Protein AF-A0A2V8MT86-F1 (afdb_monomer)

pLDDT: mean 89.49, std 10.14, range [51.97, 96.75]

Mean predicted aligned error: 4.84 Å

Secondary structure (DSSP, 8-state):
-EEEEETTEEEEE-----S---B-TTS-B------HHHHHHTT-EEEGGGTEEE-TT--SS----

Foldseek 3Di:
DDWDDDPNRIDDDDDDDDPAPFADPVRHGDPDDDDPVSCVVQVWDDDVVVRDIDNVVGDPDDDDD

Radius of gyration: 13.17 Å; Cα contacts (8 Å, |Δi|>4): 60; chains: 1; bounding box: 26×32×30 Å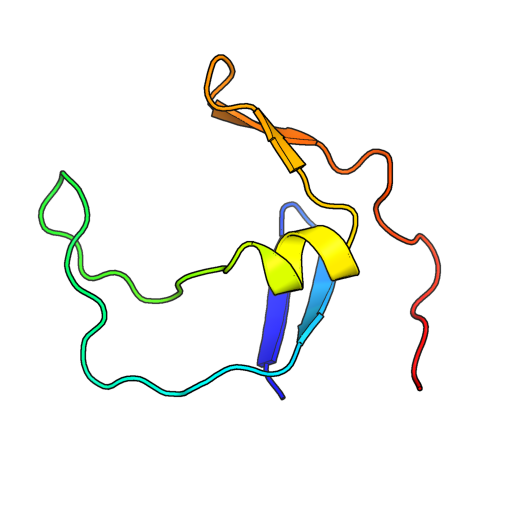

Sequence (65 aa):
MLHAEIEGHAITTLALVIDEIGTDENGTAIEILFGALAMQQWGIRPIPDEERLDLTHYPEEFIEF

Solvent-accessible surface area (backbone atoms only — not comparable to full-atom values): 4485 Å² total; per-residue (Å²): 122,44,78,49,71,56,96,90,43,80,46,74,45,87,71,83,91,68,98,74,82,51,59,49,99,85,67,47,72,51,88,77,84,87,49,71,68,61,29,58,76,46,32,41,41,81,39,76,97,71,76,42,74,44,56,89,57,40,70,91,63,89,82,83,129

Structure (mmCIF, N/CA/C/O backbone):
data_AF-A0A2V8MT86-F1
#
_entry.id   AF-A0A2V8MT86-F1
#
loop_
_atom_site.group_PDB
_atom_site.id
_atom_site.type_symbol
_atom_site.label_atom_id
_atom_site.label_alt_id
_atom_site.label_comp_id
_atom_site.label_asym_id
_atom_site.label_entity_id
_atom_site.label_seq_id
_atom_site.pdbx_PDB_ins_code
_atom_site.Cartn_x
_atom_site.Cartn_y
_atom_site.Cartn_z
_atom_site.occupancy
_atom_site.B_iso_or_equiv
_atom_site.auth_seq_id
_atom_site.auth_comp_id
_atom_site.auth_asym_id
_atom_site.auth_atom_id
_atom_site.pdbx_PDB_model_num
ATOM 1 N N . MET A 1 1 ? -0.884 -11.831 7.214 1.00 84.44 1 MET A N 1
ATOM 2 C CA . MET A 1 1 ? -0.552 -11.441 5.830 1.00 84.44 1 MET A CA 1
ATOM 3 C C . MET A 1 1 ? -1.800 -10.840 5.218 1.00 84.44 1 MET A C 1
ATOM 5 O O . MET A 1 1 ? -2.865 -11.415 5.411 1.00 84.44 1 MET A O 1
ATOM 9 N 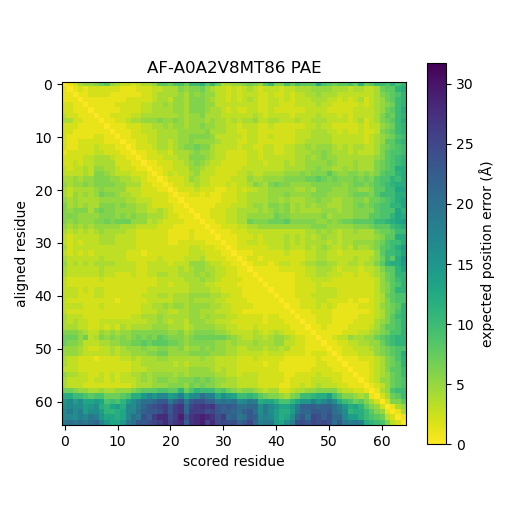N . LEU A 1 2 ? -1.681 -9.676 4.582 1.00 89.56 2 LEU A N 1
ATOM 10 C CA . LEU A 1 2 ? -2.750 -9.036 3.818 1.00 89.56 2 LEU A CA 1
ATOM 11 C C . LEU A 1 2 ? -2.565 -9.400 2.344 1.00 89.56 2 LEU A C 1
ATOM 13 O O . LEU A 1 2 ? -1.474 -9.210 1.805 1.00 89.56 2 LEU A O 1
ATOM 17 N N . HIS A 1 3 ? -3.629 -9.893 1.719 1.00 91.19 3 HIS A N 1
ATOM 18 C CA . HIS A 1 3 ? -3.718 -10.087 0.275 1.00 91.19 3 HIS A CA 1
ATOM 19 C C . HIS A 1 3 ? -4.681 -9.040 -0.274 1.00 91.19 3 HIS A C 1
ATOM 21 O O . HIS A 1 3 ? -5.783 -8.892 0.258 1.00 91.19 3 HIS A O 1
ATOM 27 N N . ALA A 1 4 ? -4.253 -8.298 -1.289 1.00 90.12 4 ALA A N 1
ATOM 28 C CA . ALA A 1 4 ? -5.031 -7.212 -1.869 1.00 90.12 4 ALA A CA 1
ATOM 29 C C . ALA A 1 4 ? -4.743 -7.078 -3.368 1.00 90.12 4 ALA A C 1
ATOM 31 O O . ALA A 1 4 ? -3.857 -7.740 -3.907 1.00 90.12 4 ALA A O 1
ATOM 32 N N . GLU A 1 5 ? -5.491 -6.207 -4.030 1.00 91.31 5 GLU A N 1
ATOM 33 C CA . GLU A 1 5 ? -5.328 -5.892 -5.444 1.00 91.31 5 GLU A CA 1
ATOM 34 C C . GLU A 1 5 ? -5.239 -4.373 -5.615 1.00 91.31 5 GLU A C 1
ATOM 36 O O . GLU A 1 5 ? -6.009 -3.633 -5.000 1.00 91.31 5 GLU A O 1
ATOM 41 N N . ILE A 1 6 ? -4.293 -3.912 -6.435 1.00 90.12 6 ILE A N 1
ATOM 42 C CA . ILE A 1 6 ? -4.126 -2.506 -6.814 1.00 90.12 6 ILE A CA 1
ATOM 43 C C . ILE A 1 6 ? -4.168 -2.434 -8.339 1.00 90.12 6 ILE A C 1
ATOM 45 O O . ILE A 1 6 ? -3.295 -2.984 -9.000 1.00 90.12 6 ILE A O 1
ATOM 49 N N . GLU A 1 7 ? -5.188 -1.782 -8.902 1.00 90.50 7 GLU A N 1
ATOM 50 C CA . GLU A 1 7 ? -5.372 -1.632 -10.359 1.00 90.50 7 GLU A CA 1
ATOM 51 C C . GLU A 1 7 ? -5.180 -2.953 -11.144 1.00 90.50 7 GLU A C 1
ATOM 53 O O . GLU A 1 7 ? -4.466 -3.003 -12.145 1.00 90.50 7 GLU A O 1
ATOM 58 N N . GLY A 1 8 ? -5.767 -4.058 -10.664 1.00 90.81 8 GLY A N 1
ATOM 59 C CA . GLY A 1 8 ? -5.641 -5.382 -11.290 1.00 90.81 8 GLY A CA 1
ATOM 60 C C . GLY A 1 8 ? -4.366 -6.163 -10.945 1.00 90.81 8 GLY A C 1
ATOM 61 O O . GLY A 1 8 ? -4.198 -7.284 -11.424 1.00 90.81 8 GLY A O 1
ATOM 62 N N . HIS A 1 9 ? -3.474 -5.611 -10.118 1.00 89.94 9 HIS A N 1
ATOM 63 C CA . HIS A 1 9 ? -2.214 -6.238 -9.721 1.00 89.94 9 HIS A CA 1
ATOM 64 C C . HIS A 1 9 ? -2.292 -6.775 -8.289 1.00 89.94 9 HIS A C 1
ATOM 66 O O . HIS A 1 9 ? -2.535 -6.031 -7.336 1.00 89.94 9 HIS A O 1
ATOM 72 N N . ALA A 1 10 ? -2.095 -8.085 -8.134 1.00 91.62 10 ALA A N 1
ATOM 73 C CA . ALA A 1 10 ? -2.222 -8.769 -6.853 1.00 91.62 10 ALA A CA 1
ATOM 74 C C . ALA A 1 10 ? -0.989 -8.563 -5.964 1.00 91.62 10 ALA A C 1
ATOM 76 O O . ALA A 1 10 ? 0.092 -9.061 -6.264 1.00 91.62 10 ALA A O 1
ATOM 77 N N . ILE A 1 11 ? -1.173 -7.930 -4.809 1.00 89.56 11 ILE A N 1
ATOM 78 C CA . ILE A 1 11 ? -0.108 -7.714 -3.831 1.00 89.56 11 ILE A CA 1
ATOM 79 C C . ILE A 1 11 ? -0.288 -8.592 -2.596 1.00 89.56 11 ILE A C 1
ATOM 81 O O . ILE A 1 11 ? -1.397 -8.939 -2.181 1.00 89.56 11 ILE A O 1
ATOM 85 N N . THR A 1 12 ? 0.833 -8.904 -1.954 1.00 91.19 12 THR A N 1
ATOM 86 C CA . THR A 1 12 ? 0.855 -9.519 -0.627 1.00 91.19 12 THR A CA 1
ATOM 87 C C . THR A 1 12 ? 1.806 -8.746 0.279 1.00 91.19 12 THR A C 1
ATOM 89 O O . THR A 1 12 ? 2.948 -8.476 -0.079 1.00 91.19 12 THR A O 1
ATOM 92 N N . THR A 1 13 ? 1.358 -8.351 1.468 1.00 88.94 13 THR A N 1
ATOM 93 C CA . THR A 1 13 ? 2.222 -7.611 2.397 1.00 88.94 13 THR A CA 1
ATOM 94 C C . THR A 1 13 ? 1.896 -7.900 3.857 1.00 88.94 13 THR A C 1
ATOM 96 O O . THR A 1 13 ? 0.841 -8.443 4.204 1.00 88.94 13 THR A O 1
ATOM 99 N N . LEU A 1 14 ? 2.826 -7.549 4.738 1.00 91.38 14 LEU A N 1
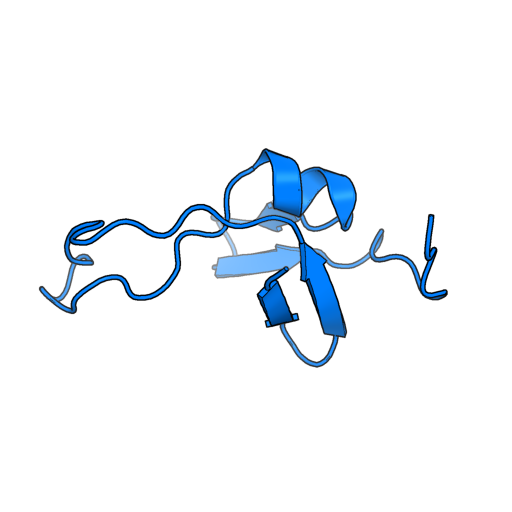ATOM 100 C CA . LEU A 1 14 ? 2.558 -7.485 6.166 1.00 91.38 14 LEU A CA 1
ATOM 101 C C . LEU A 1 14 ? 1.755 -6.215 6.452 1.00 91.38 14 LEU A C 1
ATOM 103 O O . LEU A 1 14 ? 2.118 -5.127 6.015 1.00 91.38 14 LEU A O 1
ATOM 107 N N . ALA A 1 15 ? 0.675 -6.362 7.210 1.00 92.06 15 ALA A N 1
ATOM 108 C CA . ALA A 1 15 ? -0.177 -5.257 7.618 1.00 92.06 15 ALA A CA 1
ATOM 109 C C . ALA A 1 15 ? -0.331 -5.255 9.138 1.00 92.06 15 ALA A C 1
ATOM 111 O O . ALA A 1 15 ? -0.324 -6.314 9.774 1.00 92.06 15 ALA A O 1
ATOM 112 N N . LEU A 1 16 ? -0.481 -4.060 9.701 1.00 92.88 16 LEU A N 1
ATOM 113 C CA . LEU A 1 16 ? -0.866 -3.868 11.091 1.00 92.88 16 LEU A CA 1
ATOM 114 C C . LEU A 1 16 ? -2.376 -3.633 11.146 1.00 92.88 16 LEU A C 1
ATOM 116 O O . LEU A 1 16 ? -2.895 -2.821 10.385 1.00 92.88 16 LEU A O 1
ATOM 120 N N . VAL A 1 17 ? -3.065 -4.330 12.049 1.00 92.25 17 VAL A N 1
ATOM 121 C CA . VAL A 1 17 ? -4.481 -4.064 12.328 1.00 92.25 17 VAL A CA 1
ATOM 122 C C . VAL A 1 17 ? 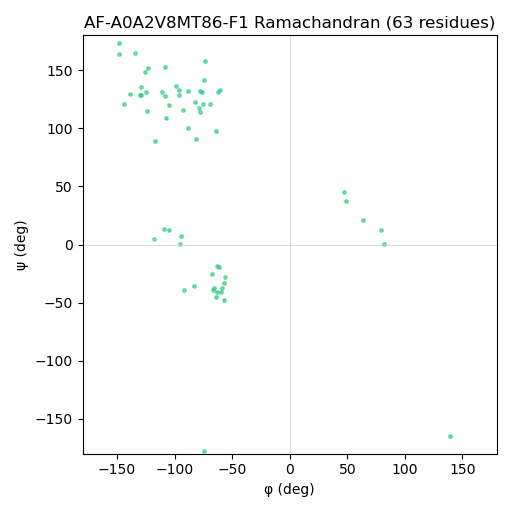-4.551 -2.895 13.302 1.00 92.25 17 VAL A C 1
ATOM 124 O O . VAL A 1 17 ? -3.945 -2.948 14.372 1.00 92.25 17 VAL A O 1
ATOM 127 N N . ILE A 1 18 ? -5.254 -1.840 12.904 1.00 92.94 18 ILE A N 1
ATOM 128 C CA . ILE A 1 18 ? -5.443 -0.613 13.678 1.00 92.94 18 ILE A CA 1
ATOM 129 C C . ILE A 1 18 ? -6.951 -0.385 13.786 1.00 92.94 18 ILE A C 1
ATOM 131 O O . ILE A 1 18 ? -7.640 -0.454 12.772 1.00 92.94 18 ILE A O 1
ATOM 135 N N . ASP A 1 19 ? -7.448 -0.125 14.997 1.00 93.75 19 ASP A N 1
ATOM 136 C CA . ASP A 1 19 ? -8.889 0.030 15.250 1.00 93.75 19 ASP A CA 1
ATOM 137 C C . ASP A 1 19 ? -9.479 1.264 14.547 1.00 93.75 19 ASP A C 1
ATOM 139 O O . ASP A 1 19 ? -10.599 1.218 14.045 1.00 93.75 19 ASP A O 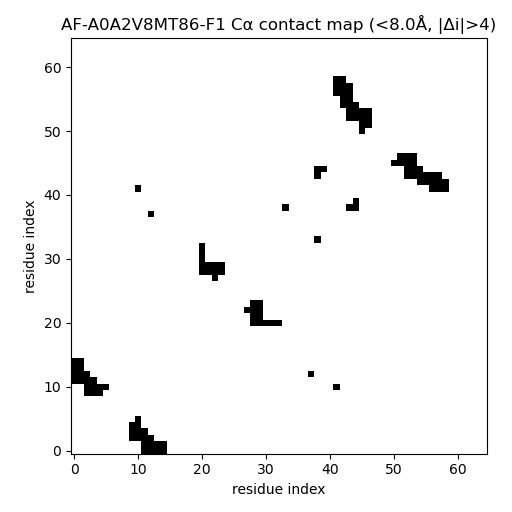1
ATOM 143 N N . GLU A 1 20 ? -8.719 2.362 14.487 1.00 94.62 20 GLU A N 1
ATOM 144 C CA . GLU A 1 20 ? -9.117 3.602 13.820 1.00 94.62 20 GLU A CA 1
ATOM 145 C C . GLU A 1 20 ? -7.903 4.263 13.154 1.00 94.62 20 GLU A C 1
ATOM 147 O O . GLU A 1 20 ? -6.915 4.590 13.814 1.00 94.62 20 GLU A O 1
ATOM 152 N N . ILE A 1 21 ? -7.973 4.453 11.834 1.00 94.50 21 ILE A N 1
ATOM 153 C CA . ILE A 1 21 ? -6.939 5.152 11.052 1.00 94.50 21 ILE A CA 1
ATOM 154 C C . ILE A 1 21 ? -7.268 6.649 10.947 1.00 94.50 21 ILE A C 1
ATOM 156 O O . ILE A 1 21 ? -6.376 7.492 11.034 1.00 94.50 21 ILE A O 1
ATOM 160 N N . GLY A 1 22 ? -8.549 6.974 10.767 1.00 95.75 22 GLY A N 1
ATOM 161 C CA . GLY A 1 22 ? -9.055 8.330 10.576 1.00 95.75 22 GLY A CA 1
ATOM 162 C C . GLY A 1 22 ? -10.137 8.382 9.499 1.00 95.75 22 GLY A C 1
ATOM 163 O O . GLY A 1 22 ? -10.682 7.353 9.095 1.00 95.75 22 GLY A O 1
ATOM 164 N N . THR A 1 23 ? -10.435 9.591 9.026 1.00 96.75 23 THR A N 1
ATOM 165 C CA . THR A 1 23 ? -11.378 9.834 7.927 1.00 96.75 23 THR A CA 1
ATOM 166 C C . THR A 1 23 ? -10.700 10.594 6.792 1.00 96.75 23 THR A C 1
ATOM 168 O O . THR A 1 23 ? -9.733 11.323 7.024 1.00 96.75 23 THR A O 1
ATOM 171 N N . ASP A 1 24 ? -11.179 10.386 5.569 1.00 93.75 24 ASP A N 1
ATOM 172 C CA . ASP A 1 24 ? -10.772 11.153 4.397 1.00 93.75 24 ASP A CA 1
ATOM 173 C C . ASP A 1 24 ? -11.387 12.567 4.395 1.00 93.75 24 ASP A C 1
ATOM 175 O O . ASP A 1 24 ? -12.101 12.976 5.314 1.00 93.75 24 ASP A O 1
ATOM 179 N N . GLU A 1 25 ? -11.118 13.330 3.338 1.00 94.06 25 GLU A N 1
ATOM 180 C CA . GLU A 1 25 ? -11.630 14.695 3.163 1.00 94.06 25 GLU A CA 1
ATOM 181 C C . GLU A 1 25 ? -13.165 14.801 3.096 1.00 94.06 25 GLU A C 1
ATOM 183 O O . GLU A 1 25 ? -13.719 15.869 3.356 1.00 94.06 25 GLU A O 1
ATOM 188 N N . ASN A 1 26 ? -13.857 13.697 2.804 1.00 96.00 26 ASN A N 1
ATOM 189 C CA . ASN A 1 26 ? -15.314 13.609 2.755 1.00 96.00 26 ASN A CA 1
ATOM 190 C C . ASN A 1 26 ? -15.915 13.100 4.079 1.00 96.00 26 ASN A C 1
ATOM 192 O O . ASN A 1 26 ? -17.136 12.971 4.192 1.00 96.00 26 ASN A O 1
ATOM 196 N N . GLY A 1 27 ? -15.081 12.821 5.089 1.00 96.00 27 GLY A N 1
ATOM 197 C CA . GLY A 1 27 ? -15.498 12.221 6.356 1.00 96.00 27 GLY A CA 1
ATOM 198 C C . GLY A 1 27 ? -15.715 10.706 6.279 1.00 96.00 27 GLY A C 1
ATOM 199 O O . GLY A 1 27 ? -16.281 10.124 7.208 1.00 96.00 27 GLY A O 1
ATOM 200 N N . THR A 1 28 ? -15.283 10.055 5.197 1.00 96.75 28 THR A N 1
ATOM 201 C CA . THR A 1 28 ? -15.365 8.600 5.028 1.00 96.75 28 THR A CA 1
ATOM 202 C C . THR A 1 28 ? -14.251 7.938 5.822 1.00 96.75 28 THR A C 1
ATOM 204 O O . THR A 1 28 ? -13.100 8.356 5.741 1.00 96.75 28 THR A O 1
ATOM 207 N N . ALA A 1 29 ? -14.569 6.903 6.599 1.00 96.75 29 ALA A N 1
ATOM 208 C CA . ALA A 1 29 ? -13.561 6.168 7.356 1.00 96.75 29 ALA A CA 1
ATOM 209 C C . ALA A 1 29 ? -12.520 5.532 6.422 1.00 96.75 29 ALA A C 1
ATOM 211 O O . ALA A 1 29 ? -12.871 4.891 5.432 1.00 96.75 29 ALA A O 1
ATOM 212 N N . ILE A 1 30 ? -11.239 5.692 6.756 1.00 95.31 30 ILE A N 1
ATOM 213 C CA . ILE A 1 30 ? -10.142 5.075 6.010 1.00 95.31 30 ILE A CA 1
ATOM 214 C C . ILE A 1 30 ? -10.057 3.604 6.416 1.00 95.31 30 ILE A C 1
ATOM 216 O O . ILE A 1 30 ? -9.721 3.289 7.557 1.00 95.31 30 ILE A O 1
ATOM 220 N N . GLU A 1 31 ? -10.335 2.706 5.474 1.00 92.00 31 GLU A N 1
ATOM 221 C CA . GLU A 1 31 ? -10.303 1.259 5.718 1.00 92.00 31 GLU A CA 1
ATOM 222 C C . GLU A 1 31 ? -8.887 0.680 5.608 1.00 92.00 31 GLU A C 1
ATOM 224 O O . GLU A 1 31 ? -8.519 -0.236 6.343 1.00 92.00 31 GLU A O 1
ATOM 229 N N . ILE A 1 32 ? -8.078 1.211 4.685 1.00 91.00 32 ILE A N 1
ATOM 230 C CA . ILE A 1 32 ? -6.718 0.741 4.415 1.00 91.00 32 ILE A CA 1
ATOM 231 C C . ILE A 1 32 ? -5.803 1.944 4.201 1.00 91.00 32 ILE A C 1
ATOM 233 O O . ILE A 1 32 ? -6.070 2.808 3.370 1.00 91.00 32 ILE A O 1
ATOM 237 N N . LEU A 1 33 ? -4.673 1.953 4.910 1.00 92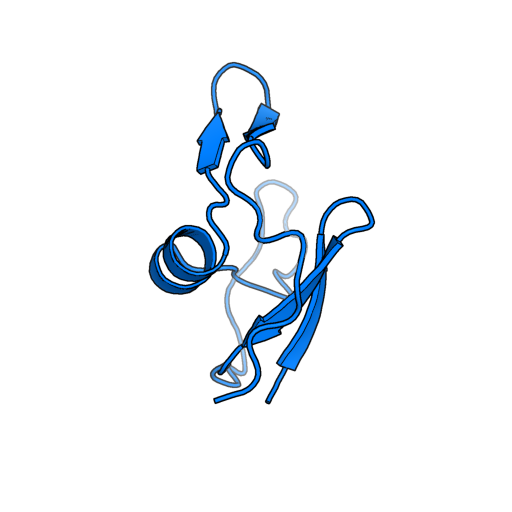.06 33 LEU A N 1
ATOM 238 C CA . LEU A 1 33 ? -3.567 2.871 4.661 1.00 92.06 33 LEU A CA 1
ATOM 239 C C . LEU A 1 33 ? -2.406 2.106 4.024 1.00 92.06 33 LEU A C 1
ATOM 241 O O . LEU A 1 33 ? -1.728 1.318 4.686 1.00 92.06 33 LEU A O 1
ATOM 245 N N . PHE A 1 34 ? -2.155 2.356 2.740 1.00 90.94 34 PHE A N 1
ATOM 246 C CA . PHE A 1 34 ? -1.037 1.738 2.034 1.00 90.94 34 PHE A CA 1
ATOM 247 C C . PHE A 1 34 ? 0.231 2.585 2.187 1.00 90.94 34 PHE A C 1
ATOM 249 O O . PHE A 1 34 ? 0.399 3.624 1.554 1.00 90.94 34 PHE A O 1
ATOM 256 N N . GLY A 1 35 ? 1.110 2.167 3.099 1.00 91.25 35 GLY A N 1
ATOM 257 C CA . GLY A 1 35 ? 2.303 2.929 3.467 1.00 91.25 35 GLY A CA 1
ATOM 258 C C . GLY A 1 35 ? 3.415 2.910 2.412 1.00 91.25 35 GLY A C 1
ATOM 259 O O . GLY A 1 35 ? 3.548 1.973 1.625 1.00 91.25 35 GLY A O 1
ATOM 260 N N . ALA A 1 36 ? 4.298 3.911 2.476 1.00 91.75 36 ALA A N 1
ATOM 261 C CA . ALA A 1 36 ? 5.403 4.091 1.529 1.00 91.75 36 ALA A CA 1
ATOM 262 C C . ALA A 1 36 ? 6.353 2.882 1.428 1.00 91.75 36 ALA A C 1
ATOM 264 O O . ALA A 1 36 ? 6.871 2.594 0.352 1.00 91.75 36 ALA A O 1
ATOM 265 N N . LEU A 1 37 ? 6.565 2.148 2.528 1.00 91.19 37 LEU A N 1
ATOM 266 C CA . LEU A 1 37 ? 7.410 0.950 2.522 1.00 91.19 37 LEU A CA 1
ATOM 267 C C . LEU A 1 37 ? 6.826 -0.150 1.628 1.00 91.19 37 LEU A C 1
ATOM 269 O O . LEU A 1 37 ? 7.552 -0.740 0.833 1.00 91.19 37 LEU A O 1
ATOM 273 N N . ALA A 1 38 ? 5.521 -0.405 1.740 1.00 90.88 38 ALA A N 1
ATOM 274 C CA . ALA A 1 38 ? 4.849 -1.402 0.917 1.00 90.88 38 ALA A CA 1
ATOM 275 C C . ALA A 1 38 ? 4.829 -0.967 -0.555 1.00 90.88 38 ALA A C 1
ATOM 277 O O . ALA A 1 38 ? 5.100 -1.778 -1.434 1.00 90.88 38 ALA A O 1
ATOM 278 N N . MET A 1 39 ? 4.609 0.325 -0.825 1.00 92.31 39 MET A N 1
ATOM 279 C CA . MET A 1 39 ? 4.705 0.876 -2.182 1.00 92.31 39 MET A CA 1
ATOM 280 C C . MET A 1 39 ? 6.086 0.624 -2.798 1.00 92.31 39 MET A C 1
ATOM 282 O O . MET A 1 39 ? 6.178 0.101 -3.905 1.00 92.31 39 MET A O 1
ATOM 286 N N . GLN A 1 40 ? 7.164 0.902 -2.057 1.00 91.25 40 GLN A N 1
ATOM 287 C CA . GLN A 1 40 ? 8.528 0.668 -2.530 1.00 91.25 40 GLN A CA 1
ATOM 288 C C . GLN A 1 40 ? 8.818 -0.818 -2.783 1.00 91.25 40 GLN A C 1
ATOM 290 O O . GLN A 1 40 ? 9.460 -1.143 -3.780 1.00 91.25 40 GLN A O 1
ATOM 295 N N . GLN A 1 41 ? 8.352 -1.714 -1.906 1.00 90.88 41 GLN A N 1
ATOM 296 C CA . GLN A 1 41 ? 8.511 -3.165 -2.081 1.00 90.88 41 GLN A CA 1
ATOM 297 C C . GLN A 1 41 ? 7.880 -3.662 -3.383 1.00 90.88 41 GLN A C 1
ATOM 299 O O . GLN A 1 41 ? 8.447 -4.525 -4.045 1.00 90.88 41 GLN A O 1
ATOM 304 N N . TRP A 1 42 ? 6.737 -3.088 -3.752 1.00 92.06 42 TRP A N 1
ATOM 305 C CA . TRP A 1 42 ? 5.980 -3.465 -4.942 1.00 92.06 42 TRP A CA 1
ATOM 306 C C . TRP A 1 42 ? 6.300 -2.610 -6.174 1.00 92.06 42 TRP A C 1
ATOM 308 O O . TRP A 1 42 ? 5.621 -2.734 -7.187 1.00 92.06 42 TRP A O 1
ATOM 318 N N . GLY A 1 43 ? 7.308 -1.731 -6.106 1.00 93.31 43 GLY A N 1
ATOM 319 C CA . GLY A 1 43 ? 7.665 -0.848 -7.222 1.00 93.31 43 GLY A CA 1
ATOM 320 C C . GLY A 1 43 ? 6.561 0.147 -7.605 1.00 93.31 43 GLY A C 1
ATOM 321 O O . GLY A 1 43 ? 6.563 0.663 -8.721 1.00 93.31 43 GLY A O 1
ATOM 322 N N . ILE A 1 44 ? 5.630 0.417 -6.686 1.00 94.56 44 ILE A N 1
ATOM 323 C CA . ILE A 1 44 ? 4.495 1.322 -6.867 1.00 94.56 44 ILE A CA 1
ATOM 324 C C . ILE A 1 44 ? 4.932 2.731 -6.489 1.00 94.56 44 ILE A C 1
ATOM 326 O O . ILE A 1 44 ? 5.503 2.957 -5.417 1.00 94.56 44 ILE A O 1
ATOM 330 N N . ARG A 1 45 ? 4.618 3.707 -7.338 1.00 94.81 45 ARG A N 1
ATOM 331 C CA . ARG A 1 45 ? 4.904 5.117 -7.068 1.00 94.81 45 ARG A CA 1
ATOM 332 C C . ARG A 1 45 ? 3.653 5.976 -7.266 1.00 94.81 45 ARG A C 1
ATOM 334 O O . ARG A 1 45 ? 3.066 5.922 -8.339 1.00 94.81 45 ARG A O 1
ATOM 341 N N . PRO A 1 46 ? 3.261 6.818 -6.295 1.00 93.88 46 PRO A N 1
ATOM 342 C CA . PRO A 1 46 ? 2.192 7.781 -6.519 1.00 93.88 46 PRO A CA 1
ATOM 343 C C . PRO A 1 46 ? 2.686 8.946 -7.387 1.00 93.88 46 PRO A C 1
ATOM 345 O O . PRO A 1 46 ? 3.811 9.429 -7.211 1.00 93.88 46 PRO A O 1
ATOM 348 N N . ILE A 1 47 ? 1.831 9.424 -8.291 1.00 95.31 47 ILE A N 1
ATOM 349 C CA . ILE A 1 47 ? 2.012 10.662 -9.057 1.00 95.31 47 ILE A CA 1
ATOM 350 C C . ILE A 1 47 ? 0.868 11.608 -8.662 1.00 95.31 47 ILE A C 1
ATOM 352 O O . ILE A 1 47 ? -0.192 11.567 -9.286 1.00 95.31 47 ILE A O 1
ATOM 356 N N . PRO A 1 48 ? 1.049 12.433 -7.611 1.00 91.81 48 PRO A N 1
ATOM 357 C CA . PRO A 1 48 ? -0.029 13.253 -7.053 1.00 91.81 48 PRO A CA 1
ATOM 358 C C . PRO A 1 48 ? -0.631 14.235 -8.057 1.00 91.81 48 PRO A C 1
ATOM 360 O O . PRO A 1 48 ? -1.846 14.356 -8.126 1.00 91.81 48 PRO A O 1
ATOM 363 N N . ASP A 1 49 ? 0.210 14.871 -8.876 1.00 95.50 49 ASP A N 1
ATOM 364 C CA . ASP A 1 49 ? -0.217 15.869 -9.867 1.00 95.50 49 ASP A CA 1
ATOM 365 C C . ASP A 1 49 ? -1.147 15.290 -10.946 1.00 95.50 49 ASP A C 1
ATOM 367 O O . ASP A 1 49 ? -1.831 16.035 -11.644 1.00 95.50 49 ASP A O 1
ATOM 371 N N . GLU A 1 50 ? -1.155 13.966 -11.098 1.00 95.62 50 GLU A N 1
ATOM 372 C CA . GLU A 1 50 ? -1.944 13.247 -12.096 1.00 95.62 50 GLU A CA 1
ATOM 373 C C . GLU A 1 50 ? -2.963 12.286 -11.473 1.00 95.62 50 GLU A C 1
ATOM 375 O O . GLU A 1 50 ? -3.603 11.533 -12.202 1.00 95.62 50 GLU A O 1
ATOM 380 N N . GLU A 1 51 ? -3.080 12.285 -10.140 1.00 91.81 51 GLU A N 1
ATOM 381 C CA . GLU A 1 51 ? -3.990 11.420 -9.379 1.00 91.81 51 GLU A CA 1
ATOM 382 C C . GLU A 1 51 ? -3.913 9.932 -9.786 1.00 91.81 51 GLU A C 1
ATOM 384 O O . GLU A 1 51 ? -4.920 9.226 -9.822 1.00 91.81 51 GLU A O 1
ATOM 389 N N . ARG A 1 52 ? -2.705 9.434 -10.097 1.00 94.81 52 ARG A N 1
ATOM 390 C CA . ARG A 1 52 ? -2.489 8.045 -10.543 1.00 94.81 52 ARG A CA 1
ATOM 391 C C . ARG A 1 52 ? -1.326 7.346 -9.858 1.00 94.81 52 ARG A C 1
ATOM 393 O O . ARG A 1 52 ? -0.435 7.979 -9.282 1.00 94.81 52 ARG A O 1
ATOM 400 N N . LEU A 1 53 ? -1.305 6.025 -9.999 1.00 94.81 53 LEU A N 1
ATOM 401 C CA . LEU A 1 53 ? -0.183 5.180 -9.623 1.00 94.81 53 LEU A CA 1
ATOM 402 C C . LEU A 1 53 ? 0.665 4.836 -10.855 1.00 94.81 53 LEU A C 1
ATOM 404 O O . LEU A 1 53 ? 0.161 4.524 -11.930 1.00 94.81 53 LEU A O 1
ATOM 408 N N . ASP A 1 54 ? 1.981 4.915 -10.699 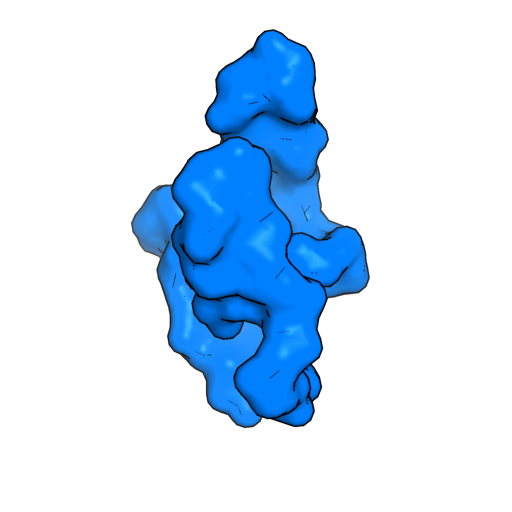1.00 94.81 54 ASP A N 1
ATOM 409 C CA . ASP A 1 54 ? 2.954 4.365 -11.634 1.00 94.81 54 ASP A CA 1
ATOM 410 C C . ASP A 1 54 ? 3.331 2.955 -11.180 1.00 94.81 54 ASP A C 1
ATOM 412 O O . ASP A 1 54 ? 3.900 2.765 -10.099 1.00 94.81 54 ASP A O 1
ATOM 416 N N . LEU A 1 55 ? 2.988 1.985 -12.026 1.00 93.94 55 LEU A N 1
ATOM 417 C CA . LEU A 1 55 ? 3.222 0.556 -11.834 1.00 93.94 55 LEU A CA 1
ATOM 418 C C . LEU A 1 55 ? 4.304 0.020 -12.785 1.00 93.94 55 LEU A C 1
ATOM 420 O O . LEU A 1 55 ? 4.462 -1.187 -12.912 1.00 93.94 55 LEU A O 1
ATOM 424 N N . THR A 1 56 ? 5.076 0.889 -13.450 1.00 93.75 56 THR A N 1
ATOM 425 C CA . THR A 1 56 ? 6.103 0.484 -14.435 1.00 93.75 56 THR A CA 1
ATOM 426 C C . THR A 1 56 ? 7.141 -0.481 -13.854 1.00 93.75 56 THR A C 1
ATOM 428 O O . THR A 1 56 ? 7.714 -1.286 -14.580 1.00 93.75 56 THR A O 1
ATOM 431 N N . HIS A 1 57 ? 7.392 -0.402 -12.545 1.00 92.38 57 HIS A N 1
ATOM 432 C CA . HIS A 1 57 ? 8.352 -1.256 -11.840 1.00 92.38 57 HIS A CA 1
ATOM 433 C C . HIS A 1 57 ? 7.677 -2.341 -10.998 1.00 92.38 57 HIS A C 1
ATOM 435 O O . HIS A 1 57 ? 8.334 -2.956 -10.156 1.00 92.38 57 HIS A O 1
ATOM 441 N N . TYR A 1 58 ? 6.378 -2.557 -11.200 1.00 91.06 58 TYR A N 1
ATOM 442 C CA . TYR A 1 58 ? 5.664 -3.641 -10.557 1.00 91.06 58 TYR A CA 1
ATOM 443 C C . TYR A 1 58 ? 6.263 -4.988 -11.001 1.00 91.06 58 TYR A C 1
ATOM 445 O O . TYR A 1 58 ? 6.464 -5.200 -12.200 1.00 91.06 58 TYR A O 1
ATOM 453 N N . PRO A 1 59 ? 6.580 -5.903 -10.070 1.00 85.94 59 PRO A N 1
ATOM 454 C CA . PRO A 1 59 ? 7.185 -7.181 -10.421 1.00 85.94 59 PRO A CA 1
ATOM 455 C C . PRO A 1 59 ? 6.182 -8.081 -11.158 1.00 85.94 59 PRO A C 1
ATOM 457 O O . PRO A 1 59 ? 5.140 -8.437 -10.617 1.00 85.94 59 PRO A O 1
ATOM 460 N N . GLU A 1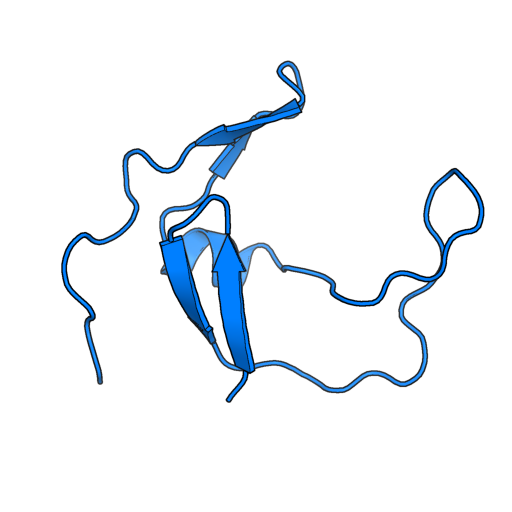 60 ? 6.511 -8.490 -12.387 1.00 72.75 60 GLU A N 1
ATOM 461 C CA . GLU A 1 60 ? 5.672 -9.400 -13.188 1.00 72.75 60 GLU A CA 1
ATOM 462 C C . GLU A 1 60 ? 5.594 -10.821 -12.598 1.00 72.75 60 GLU A C 1
ATOM 464 O O . GLU A 1 60 ? 4.616 -11.536 -12.817 1.00 72.75 60 GLU A O 1
ATOM 469 N N . GLU A 1 61 ? 6.602 -11.231 -11.823 1.00 65.88 61 GLU A N 1
ATOM 470 C CA . GLU A 1 61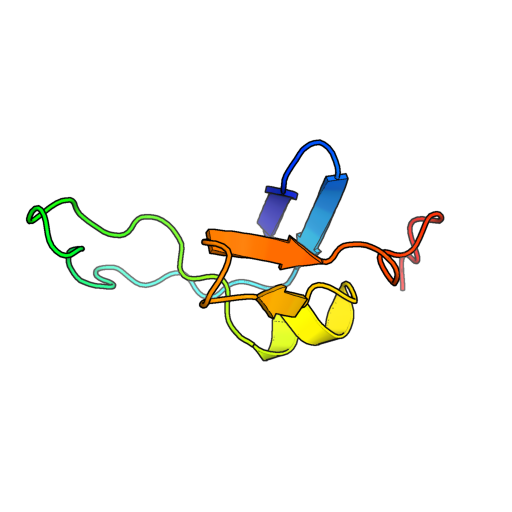 ? 6.664 -12.543 -11.180 1.00 65.88 61 GLU A CA 1
ATOM 471 C C . GLU A 1 61 ? 6.508 -12.418 -9.660 1.00 65.88 61 GLU A C 1
ATOM 473 O O . GLU A 1 61 ? 7.176 -11.621 -8.998 1.00 65.88 61 GLU A O 1
ATOM 478 N N . PHE A 1 62 ? 5.614 -13.235 -9.102 1.00 58.38 62 PHE A N 1
ATOM 479 C CA . PHE A 1 62 ? 5.357 -13.343 -7.669 1.00 58.38 62 PHE A CA 1
ATOM 480 C C . PHE A 1 62 ? 6.618 -13.873 -6.964 1.00 58.38 62 PHE A C 1
ATOM 482 O O . PHE A 1 62 ? 6.876 -15.077 -6.975 1.00 58.38 62 PHE A O 1
ATOM 489 N N . ILE A 1 63 ? 7.436 -12.991 -6.377 1.00 54.16 63 ILE A N 1
ATOM 490 C CA . ILE A 1 63 ? 8.597 -13.416 -5.584 1.00 54.16 63 ILE A CA 1
ATOM 491 C C . ILE A 1 63 ? 8.111 -13.781 -4.178 1.00 54.16 63 ILE A C 1
ATOM 493 O O . ILE A 1 63 ? 8.014 -12.935 -3.290 1.00 54.16 63 ILE A O 1
ATOM 497 N N . GLU A 1 64 ? 7.768 -15.053 -3.993 1.00 51.97 64 GLU A N 1
ATOM 498 C CA . GLU A 1 64 ? 7.544 -15.647 -2.675 1.00 51.97 64 GLU A CA 1
ATOM 499 C C . GLU A 1 64 ? 8.920 -15.883 -2.014 1.00 51.97 64 GLU A C 1
ATOM 501 O O . GLU A 1 64 ? 9.771 -16.567 -2.589 1.00 51.97 64 GLU A O 1
ATOM 506 N N . PHE A 1 65 ? 9.165 -15.280 -0.845 1.00 53.25 65 PHE A N 1
ATOM 507 C CA . PHE A 1 65 ? 10.334 -15.556 0.006 1.00 53.25 65 PHE A CA 1
ATOM 508 C C . PHE A 1 65 ? 9.914 -16.339 1.248 1.00 53.25 65 PHE A C 1
ATOM 510 O O . PHE A 1 65 ? 8.895 -15.948 1.865 1.00 53.25 65 PHE A O 1
#